Protein AF-A0A1Y1R1T6-F1 (afdb_monomer_lite)

Sequence (135 aa):
MANSVIHRHAVISRISDAKIVAEMDIDCRVVKGVGGDYVFVDVEVDHKKIHMNGETHHKQFSMRKDVYYNLPKHIHTILKEEDLDDTEYSSPMEDGGHACPMVFDMLTAIRDALGDGSTRVDLDRYLSESQFVTK

pLDDT: mean 75.74, std 14.77, range [33.38, 92.62]

Secondary structure (DSSP, 8-state):
----EEEEEEEEEBTTT--EEEEEEEEEEEEEPTTSS-EEEEEEEEEEETTTTTEEEEEEEEEETTSGGGHHHHHHHHHHHTT--STTB--SSEETTEE-HHHHHHHHHHHHHHT-TTS---HHHHHHH------

Radius of gyration: 15.62 Å; chains: 1; bounding box: 33×30×43 Å

Structure (mmCIF, N/CA/C/O backbone):
data_AF-A0A1Y1R1T6-F1
#
_entry.id   AF-A0A1Y1R1T6-F1
#
loop_
_atom_site.group_PDB
_atom_site.id
_atom_site.type_symbol
_atom_site.label_atom_id
_atom_site.label_alt_id
_atom_site.label_comp_id
_atom_site.label_asym_id
_atom_site.label_entity_id
_atom_site.label_seq_id
_atom_site.pdbx_PDB_ins_code
_atom_site.Cartn_x
_atom_site.Cartn_y
_atom_site.Cartn_z
_atom_site.occupancy
_atom_site.B_iso_or_equiv
_atom_site.auth_seq_id
_atom_site.auth_comp_id
_atom_site.auth_asym_id
_atom_site.auth_atom_id
_atom_site.pdbx_PDB_model_num
ATOM 1 N N . MET A 1 1 ? 1.714 7.709 -24.066 1.00 41.25 1 MET A N 1
ATOM 2 C CA . MET A 1 1 ? 1.720 6.464 -23.270 1.00 41.25 1 MET A CA 1
ATOM 3 C C . MET A 1 1 ? 0.826 6.732 -22.079 1.00 41.25 1 MET A C 1
ATOM 5 O O . MET A 1 1 ? 1.037 7.751 -21.438 1.00 41.25 1 MET A O 1
ATOM 9 N N . ALA A 1 2 ? -0.231 5.946 -21.874 1.00 42.03 2 ALA A N 1
ATOM 10 C CA . ALA A 1 2 ? -1.086 6.131 -20.707 1.00 42.03 2 ALA A CA 1
ATOM 11 C C . ALA A 1 2 ? -0.251 5.814 -19.462 1.00 42.03 2 ALA A C 1
ATOM 13 O O . ALA A 1 2 ? 0.325 4.730 -19.379 1.00 42.03 2 ALA A O 1
ATOM 14 N N . ASN A 1 3 ? -0.127 6.772 -18.546 1.00 54.94 3 ASN A N 1
ATOM 15 C CA . ASN A 1 3 ? 0.437 6.498 -17.233 1.00 54.94 3 ASN A CA 1
ATOM 16 C C . ASN A 1 3 ? -0.567 5.589 -16.523 1.00 54.94 3 ASN A C 1
ATOM 18 O O . ASN A 1 3 ? -1.661 6.036 -16.183 1.00 54.94 3 ASN A O 1
ATOM 22 N N . SER A 1 4 ? -0.242 4.307 -16.377 1.00 69.19 4 SER A N 1
ATOM 23 C CA . SER A 1 4 ? -1.076 3.384 -15.615 1.00 69.19 4 SER A CA 1
ATOM 24 C C . SER A 1 4 ? -1.026 3.808 -14.149 1.00 69.19 4 SER A C 1
ATOM 26 O O . SER A 1 4 ? 0.026 3.709 -13.516 1.00 69.19 4 SER A O 1
ATOM 28 N N . VAL A 1 5 ? -2.143 4.326 -13.638 1.00 84.38 5 VAL A N 1
ATOM 29 C CA . VAL A 1 5 ? -2.334 4.582 -12.208 1.00 84.38 5 VAL A CA 1
ATOM 30 C C . VAL A 1 5 ? -2.895 3.308 -11.588 1.00 84.38 5 VAL A C 1
ATOM 32 O O . VAL A 1 5 ? -3.889 2.762 -12.068 1.00 84.38 5 VAL A O 1
ATOM 35 N N . ILE A 1 6 ? -2.229 2.812 -10.554 1.00 89.44 6 ILE A N 1
ATOM 36 C CA . ILE A 1 6 ? -2.617 1.632 -9.786 1.00 89.44 6 ILE A CA 1
ATOM 37 C C . ILE A 1 6 ? -3.181 2.143 -8.468 1.00 89.44 6 ILE A C 1
ATOM 39 O O . ILE A 1 6 ? -2.418 2.549 -7.599 1.00 89.44 6 ILE A O 1
ATOM 43 N N . HIS A 1 7 ? -4.503 2.123 -8.346 1.00 90.69 7 HIS A N 1
ATOM 44 C CA . HIS A 1 7 ? -5.216 2.591 -7.161 1.00 90.69 7 HIS A CA 1
ATOM 45 C C . HIS A 1 7 ? -5.657 1.414 -6.289 1.00 90.69 7 HIS A C 1
ATOM 47 O O . HIS A 1 7 ? -6.185 0.428 -6.821 1.00 90.69 7 HIS A O 1
ATOM 53 N N . ARG A 1 8 ? -5.476 1.503 -4.971 1.00 89.38 8 ARG A N 1
ATOM 54 C CA . ARG A 1 8 ? -6.006 0.541 -3.997 1.00 89.38 8 ARG A CA 1
ATOM 55 C C . ARG A 1 8 ? -6.566 1.258 -2.776 1.00 89.38 8 ARG A C 1
ATOM 57 O O . ARG A 1 8 ? -5.935 2.168 -2.259 1.00 89.38 8 ARG A O 1
ATOM 64 N N . HIS A 1 9 ? -7.703 0.767 -2.299 1.00 89.50 9 HIS A N 1
ATOM 65 C CA . HIS A 1 9 ? -8.390 1.276 -1.119 1.00 89.50 9 HIS A CA 1
ATOM 66 C C . HIS A 1 9 ? -8.371 0.234 -0.000 1.00 89.50 9 HIS A C 1
ATOM 68 O O . HIS A 1 9 ? -8.583 -0.956 -0.257 1.00 89.50 9 HIS A O 1
ATOM 74 N N . ALA A 1 10 ? -8.162 0.683 1.232 1.00 86.56 10 ALA A N 1
ATOM 75 C CA . ALA A 1 10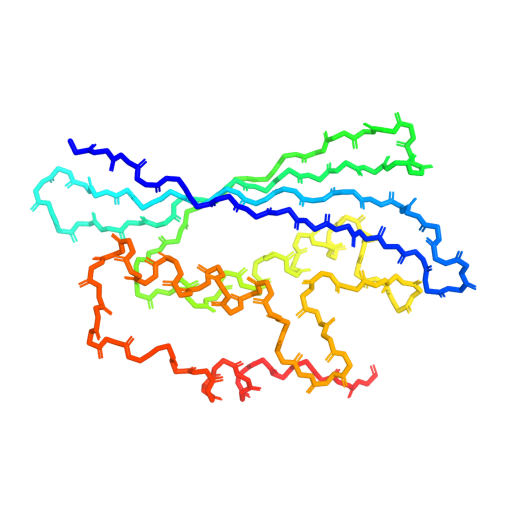 ? -8.270 -0.127 2.429 1.00 86.56 10 ALA A CA 1
ATOM 76 C C . ALA A 1 10 ? -9.018 0.595 3.545 1.00 86.56 10 ALA A C 1
ATOM 78 O O . ALA A 1 10 ? -8.967 1.815 3.689 1.00 86.56 10 ALA A O 1
ATOM 79 N N . VAL A 1 11 ? -9.667 -0.207 4.382 1.00 88.38 11 VAL A N 1
ATOM 80 C CA . VAL A 1 11 ? -10.398 0.257 5.554 1.00 88.38 11 VAL A CA 1
ATOM 81 C C . VAL A 1 11 ? -9.715 -0.286 6.797 1.00 88.38 11 VAL A C 1
ATOM 83 O O . VAL A 1 11 ? -9.438 -1.481 6.891 1.00 88.38 11 VAL A O 1
ATOM 86 N N . ILE A 1 12 ? -9.473 0.597 7.759 1.00 87.56 12 ILE A N 1
ATOM 87 C CA . ILE A 1 12 ? -8.908 0.271 9.063 1.00 87.56 12 ILE A CA 1
ATOM 88 C C . ILE A 1 12 ? -10.054 0.321 10.064 1.00 87.56 12 ILE A C 1
ATOM 90 O O . ILE A 1 12 ? -10.740 1.338 10.214 1.00 87.56 12 ILE A O 1
ATOM 94 N N . SER A 1 13 ? -10.282 -0.799 10.734 1.00 88.00 13 SER A N 1
ATOM 95 C CA . SER A 1 13 ? -11.352 -0.981 11.704 1.00 88.00 13 SER A CA 1
ATOM 96 C C . SER A 1 13 ? -10.782 -1.356 13.060 1.00 88.00 13 SER A C 1
ATOM 98 O O . SER A 1 13 ? -9.729 -1.977 13.159 1.00 88.00 13 SER A O 1
ATOM 100 N N . ARG A 1 14 ? -11.480 -0.989 14.128 1.00 88.75 14 ARG A N 1
ATOM 101 C CA . ARG A 1 14 ? -11.158 -1.477 15.463 1.00 88.75 14 ARG A CA 1
ATOM 102 C C . ARG A 1 14 ? -11.592 -2.930 15.593 1.00 88.75 14 ARG A C 1
ATOM 104 O O . ARG A 1 14 ? -12.750 -3.254 15.340 1.00 88.75 14 ARG A O 1
ATOM 111 N N . ILE A 1 15 ? -10.685 -3.795 16.033 1.00 86.69 15 ILE A N 1
ATOM 112 C CA . ILE A 1 15 ? -10.911 -5.245 16.098 1.00 86.69 15 ILE A CA 1
ATOM 113 C C . ILE A 1 15 ? -12.033 -5.592 17.085 1.00 86.69 15 ILE A C 1
ATOM 115 O O . ILE A 1 15 ? -12.819 -6.502 16.834 1.00 86.69 15 ILE A O 1
ATOM 119 N N . SER A 1 16 ? -12.143 -4.855 18.193 1.00 88.50 16 SER A N 1
ATOM 120 C CA . SER A 1 16 ? -13.087 -5.176 19.271 1.00 88.50 16 SER A CA 1
ATOM 121 C C . SER A 1 16 ? -14.563 -5.017 18.899 1.00 88.50 16 SER A C 1
ATOM 123 O O . SER A 1 16 ? -15.402 -5.720 19.460 1.00 88.50 16 SER A O 1
ATOM 125 N N . ASP A 1 17 ? -14.900 -4.115 17.975 1.00 88.19 17 ASP A N 1
ATOM 126 C CA . ASP A 1 17 ? -16.291 -3.817 17.609 1.00 88.19 17 ASP A CA 1
ATOM 127 C C . ASP A 1 17 ? -16.526 -3.595 16.108 1.00 88.19 17 ASP A C 1
ATOM 129 O O . ASP A 1 17 ? -17.615 -3.176 15.713 1.00 88.19 17 ASP A O 1
ATOM 133 N N . ALA A 1 18 ? -15.520 -3.872 15.275 1.00 86.31 18 ALA A N 1
ATOM 134 C CA . ALA A 1 18 ? -15.531 -3.692 13.824 1.00 86.31 18 ALA A CA 1
ATOM 135 C C . ALA A 1 18 ? -15.868 -2.262 13.359 1.00 86.31 18 ALA A C 1
ATOM 137 O O . ALA A 1 18 ? -16.217 -2.044 12.194 1.00 86.31 18 ALA A O 1
ATOM 138 N N . LYS A 1 19 ? -15.768 -1.258 14.241 1.00 88.94 19 LYS A N 1
ATOM 139 C CA . LYS A 1 19 ? -16.021 0.132 13.864 1.00 88.94 19 LYS A CA 1
ATOM 140 C C . LYS A 1 19 ? -14.900 0.626 12.960 1.00 88.94 19 LYS A C 1
ATOM 142 O O . LYS A 1 19 ? -13.731 0.541 13.323 1.00 88.94 19 LYS A O 1
ATOM 147 N N . ILE A 1 20 ? -15.259 1.201 11.816 1.00 88.62 20 ILE A N 1
ATOM 148 C CA . ILE A 1 20 ? -14.298 1.844 10.919 1.00 88.62 20 ILE A CA 1
ATOM 149 C C . ILE A 1 20 ? -13.715 3.081 11.609 1.00 88.62 20 ILE A C 1
ATOM 151 O O . ILE A 1 20 ? -14.453 3.960 12.067 1.00 88.62 20 ILE A O 1
ATOM 155 N N . VAL A 1 21 ? -12.388 3.135 11.680 1.00 89.06 21 VAL A N 1
ATOM 156 C CA . VAL A 1 21 ? -11.637 4.226 12.304 1.00 89.06 21 VAL A CA 1
ATOM 157 C C . VAL A 1 21 ? -10.896 5.057 11.260 1.00 89.06 21 VAL A C 1
ATOM 159 O O . VAL A 1 21 ? -10.851 6.280 11.395 1.00 89.06 21 VAL A O 1
ATOM 162 N N . ALA A 1 22 ? -10.415 4.447 10.178 1.00 89.12 22 ALA A N 1
ATOM 163 C CA . ALA A 1 22 ? -9.779 5.172 9.089 1.00 89.12 22 ALA A CA 1
ATOM 164 C C . ALA A 1 22 ? -10.007 4.510 7.725 1.00 89.12 22 ALA A C 1
ATOM 166 O O . ALA A 1 22 ? -10.273 3.313 7.625 1.00 89.12 22 ALA A O 1
ATOM 167 N N . GLU A 1 23 ? -9.886 5.319 6.683 1.00 90.75 23 GLU A N 1
ATOM 168 C CA . GLU A 1 23 ? -9.811 4.905 5.281 1.00 90.75 23 GLU A CA 1
ATOM 169 C C . GLU A 1 23 ? -8.416 5.251 4.757 1.00 90.75 23 GLU A C 1
ATOM 171 O O . GLU A 1 23 ? -7.846 6.268 5.158 1.00 90.75 23 GLU A O 1
ATOM 176 N N . MET A 1 24 ? -7.864 4.411 3.887 1.00 89.31 24 MET A N 1
ATOM 177 C CA . MET A 1 24 ? -6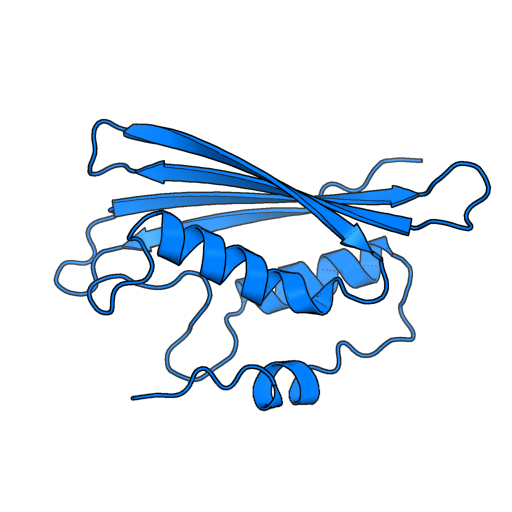.570 4.628 3.250 1.00 89.31 24 MET A CA 1
ATOM 178 C C . MET A 1 24 ? -6.674 4.343 1.755 1.00 89.31 24 MET A C 1
ATOM 180 O O . MET A 1 24 ? -7.051 3.243 1.353 1.00 89.31 24 MET A O 1
ATOM 184 N N . ASP A 1 25 ? -6.280 5.314 0.947 1.00 90.88 25 ASP A N 1
ATOM 185 C CA . ASP A 1 25 ? -6.154 5.214 -0.498 1.00 90.88 25 ASP A CA 1
ATOM 186 C C . ASP A 1 25 ? -4.674 5.258 -0.874 1.00 90.88 25 ASP A C 1
ATOM 188 O O . ASP A 1 25 ? -3.912 6.088 -0.379 1.00 90.88 25 ASP A O 1
ATOM 192 N N . ILE A 1 26 ? -4.248 4.341 -1.739 1.00 90.06 26 ILE A N 1
ATOM 193 C CA . ILE A 1 26 ? -2.875 4.276 -2.232 1.00 90.06 26 ILE A CA 1
ATOM 194 C C . ILE A 1 26 ? -2.894 4.298 -3.754 1.00 90.06 26 ILE A C 1
ATOM 196 O O . ILE A 1 26 ? -3.391 3.372 -4.399 1.00 90.06 26 ILE A O 1
ATOM 200 N N . ASP A 1 27 ? -2.259 5.317 -4.316 1.00 91.38 27 ASP A N 1
ATOM 201 C CA . ASP A 1 27 ? -2.061 5.491 -5.745 1.00 91.38 27 ASP A CA 1
ATOM 202 C C . ASP A 1 27 ? -0.592 5.297 -6.105 1.00 91.38 27 ASP A C 1
ATOM 204 O O . ASP A 1 27 ? 0.288 6.027 -5.661 1.00 91.38 27 ASP A O 1
ATOM 208 N N . CYS A 1 28 ? -0.315 4.320 -6.962 1.00 89.88 28 CYS A N 1
ATOM 209 C CA . CYS A 1 28 ? 1.006 4.088 -7.536 1.00 89.88 28 CYS A CA 1
ATOM 210 C C . CYS A 1 28 ? 1.030 4.465 -9.016 1.00 89.88 28 CYS A C 1
ATOM 212 O O . CYS A 1 28 ? 0.178 4.040 -9.799 1.00 89.88 28 CYS A O 1
ATOM 214 N N . ARG A 1 29 ? 2.050 5.213 -9.435 1.00 89.44 29 ARG A N 1
ATOM 215 C CA . ARG A 1 29 ? 2.281 5.605 -10.828 1.00 89.44 29 ARG A CA 1
ATOM 216 C C . ARG A 1 29 ? 3.677 5.181 -11.255 1.00 89.44 29 ARG A C 1
ATOM 218 O O . ARG A 1 29 ? 4.672 5.596 -10.672 1.00 89.44 29 ARG A O 1
ATOM 225 N N . VAL A 1 30 ? 3.763 4.377 -12.312 1.00 86.00 30 VAL A N 1
ATOM 226 C CA . VAL A 1 30 ? 5.057 4.044 -12.921 1.00 86.00 30 VAL A CA 1
ATOM 227 C C . VAL A 1 30 ? 5.488 5.193 -13.828 1.00 86.00 30 VAL A C 1
ATOM 229 O O . VAL A 1 30 ? 4.893 5.430 -14.880 1.00 86.00 30 VAL A O 1
ATOM 232 N N . VAL A 1 31 ? 6.547 5.892 -13.433 1.00 84.25 31 VAL A N 1
ATOM 233 C CA . VAL A 1 31 ? 7.103 7.038 -14.150 1.00 84.25 31 VAL A CA 1
ATOM 234 C C . VAL A 1 31 ? 8.341 6.592 -14.920 1.00 84.25 31 VAL A C 1
ATOM 236 O O . VAL A 1 31 ? 9.331 6.153 -14.335 1.00 84.25 31 VAL A O 1
ATOM 239 N N . LYS A 1 32 ? 8.291 6.706 -16.252 1.00 78.88 32 LYS A N 1
ATOM 240 C CA . LYS A 1 32 ? 9.425 6.429 -17.146 1.00 78.88 32 LYS A CA 1
ATOM 241 C C . LYS A 1 32 ? 10.093 7.749 -17.524 1.00 78.88 32 LYS A C 1
ATOM 243 O O . LYS A 1 32 ? 9.468 8.598 -18.157 1.00 78.88 32 LYS A O 1
ATOM 248 N N . GLY A 1 33 ? 11.348 7.923 -17.122 1.00 67.25 33 GLY A N 1
ATOM 249 C CA . GLY A 1 33 ? 12.156 9.094 -17.440 1.00 67.25 33 GLY A CA 1
ATOM 250 C C . GLY A 1 33 ? 12.404 9.241 -18.942 1.00 67.25 33 GLY A C 1
ATOM 251 O O . GLY A 1 33 ? 12.351 8.272 -19.707 1.00 67.25 33 GLY A O 1
ATOM 252 N N . VAL A 1 34 ? 12.694 10.470 -19.371 1.00 60.53 34 VAL A N 1
ATOM 253 C CA . VAL A 1 34 ? 13.050 10.769 -20.763 1.00 60.53 34 VAL A CA 1
ATOM 254 C C . VAL A 1 34 ? 14.339 10.016 -21.108 1.00 60.53 34 VAL A C 1
ATOM 256 O O . VAL A 1 34 ? 15.364 10.230 -20.472 1.00 60.53 34 VAL A O 1
ATOM 259 N N . GLY A 1 35 ? 14.267 9.107 -22.084 1.00 64.19 35 GLY A N 1
ATOM 260 C CA . GLY A 1 35 ? 15.373 8.215 -22.460 1.00 64.19 35 GLY A CA 1
ATOM 261 C C . GLY A 1 35 ? 15.253 6.775 -21.942 1.00 64.19 35 GLY A C 1
ATOM 262 O O . GLY A 1 35 ? 16.007 5.923 -22.387 1.00 64.19 35 GLY A O 1
ATOM 263 N N . GLY A 1 36 ? 14.286 6.464 -21.068 1.00 60.59 36 GLY A N 1
ATOM 264 C CA . GLY A 1 36 ? 14.004 5.091 -20.615 1.00 60.59 36 GLY A CA 1
ATOM 265 C C . GLY A 1 36 ? 14.957 4.527 -19.551 1.00 60.59 36 GLY A C 1
ATOM 266 O O . GLY A 1 36 ? 14.664 3.475 -18.985 1.00 60.59 36 GLY A O 1
ATOM 267 N N . ASP A 1 37 ? 16.041 5.238 -19.234 1.00 61.88 37 ASP A N 1
ATOM 268 C CA . ASP A 1 37 ? 17.077 4.775 -18.300 1.00 61.88 37 ASP A CA 1
ATOM 269 C C . ASP A 1 37 ? 16.635 4.795 -16.830 1.00 61.88 37 ASP A C 1
ATOM 271 O O . ASP A 1 37 ? 17.086 3.977 -16.026 1.00 61.88 37 ASP A O 1
ATOM 275 N N . TYR A 1 38 ? 15.710 5.690 -16.474 1.00 60.41 38 TYR A N 1
ATOM 276 C CA . TYR A 1 38 ? 15.197 5.816 -15.113 1.00 60.41 38 TYR A CA 1
ATOM 277 C C . TYR A 1 38 ? 13.720 5.458 -15.064 1.00 60.41 38 TYR A C 1
ATOM 279 O O . TYR A 1 38 ? 12.899 6.076 -15.741 1.00 60.41 38 TYR A O 1
ATOM 287 N N . VAL A 1 39 ? 13.376 4.467 -14.245 1.00 77.44 39 VAL A N 1
ATOM 288 C CA . VAL A 1 39 ? 11.985 4.114 -13.965 1.00 77.44 39 VAL A CA 1
ATOM 289 C C . VAL A 1 39 ? 11.778 4.159 -12.461 1.00 77.44 39 VAL A C 1
ATOM 291 O O . VAL A 1 39 ? 12.497 3.494 -11.707 1.00 77.44 39 VAL A O 1
ATOM 294 N N . PHE A 1 40 ? 10.800 4.954 -12.046 1.00 82.75 40 PHE A N 1
ATOM 295 C CA . PHE A 1 40 ? 10.389 5.104 -10.659 1.00 82.75 40 PHE A CA 1
ATOM 296 C C . PHE A 1 40 ? 8.925 4.703 -10.500 1.00 82.75 40 PHE A C 1
ATOM 298 O O . PHE A 1 40 ? 8.157 4.690 -11.463 1.00 82.75 40 PHE A O 1
ATOM 305 N N . VAL A 1 41 ? 8.556 4.369 -9.273 1.00 83.69 41 VAL A N 1
ATOM 306 C CA . VAL A 1 41 ? 7.177 4.217 -8.831 1.00 83.69 41 VAL A CA 1
ATOM 307 C C . VAL A 1 41 ? 6.911 5.389 -7.896 1.00 83.69 41 VAL A C 1
ATOM 309 O O . VAL A 1 41 ? 7.453 5.418 -6.792 1.00 83.69 41 VAL A O 1
ATOM 312 N N . ASP A 1 42 ? 6.146 6.368 -8.368 1.00 88.44 42 ASP A N 1
ATOM 313 C CA . ASP A 1 42 ? 5.603 7.427 -7.518 1.00 88.44 42 ASP A CA 1
ATOM 314 C C . ASP A 1 42 ? 4.413 6.871 -6.755 1.00 88.44 42 ASP A C 1
ATOM 316 O O . ASP A 1 42 ? 3.562 6.197 -7.337 1.00 88.44 42 ASP A O 1
ATOM 320 N N . VAL A 1 43 ? 4.373 7.143 -5.459 1.00 88.19 43 VAL A N 1
ATOM 321 C CA . VAL A 1 43 ? 3.356 6.642 -4.545 1.00 88.19 43 VAL A CA 1
ATOM 322 C C . VAL A 1 43 ? 2.756 7.817 -3.801 1.00 88.19 43 VAL A C 1
ATOM 324 O O . VAL A 1 43 ? 3.473 8.596 -3.174 1.00 88.19 43 VAL A O 1
ATOM 327 N N . GLU A 1 44 ? 1.440 7.924 -3.873 1.00 91.69 44 GLU A N 1
ATOM 328 C CA . GLU A 1 44 ? 0.615 8.833 -3.090 1.00 91.69 44 GLU A CA 1
ATOM 329 C C . GLU A 1 44 ? -0.212 7.967 -2.131 1.00 91.69 44 GLU A C 1
ATOM 331 O O . GLU A 1 44 ? -0.817 6.977 -2.544 1.00 91.69 44 GLU A O 1
ATOM 336 N N . VAL A 1 45 ? -0.167 8.289 -0.841 1.00 87.44 45 VAL A N 1
ATOM 337 C CA . VAL A 1 45 ? -0.947 7.641 0.214 1.00 87.44 45 VAL A CA 1
ATOM 338 C C . VAL A 1 45 ? -1.787 8.720 0.873 1.00 87.44 45 VAL A C 1
ATOM 340 O O . VAL A 1 45 ? -1.242 9.642 1.484 1.00 87.44 45 VAL A O 1
ATOM 343 N N . ASP A 1 46 ? -3.098 8.587 0.751 1.00 89.06 46 ASP A N 1
ATOM 344 C CA . ASP A 1 46 ? -4.068 9.413 1.451 1.00 89.06 46 ASP A CA 1
ATOM 345 C C . ASP A 1 46 ? -4.697 8.587 2.562 1.00 89.06 46 ASP A C 1
ATOM 347 O O . ASP A 1 46 ? -5.161 7.470 2.338 1.00 89.06 46 ASP A O 1
ATOM 351 N N . HIS A 1 47 ? -4.737 9.130 3.773 1.00 85.38 47 HIS A N 1
ATOM 352 C CA . HIS A 1 47 ? -5.440 8.501 4.882 1.00 85.38 47 HIS A CA 1
ATOM 353 C C . HIS A 1 47 ? -6.401 9.478 5.527 1.00 85.38 47 HIS A C 1
ATOM 355 O O . HIS A 1 47 ? -6.086 10.645 5.754 1.00 85.38 47 HIS A O 1
ATOM 361 N N . LYS A 1 48 ? -7.585 8.982 5.861 1.00 86.06 48 LYS A N 1
ATOM 362 C CA . LYS A 1 48 ? -8.662 9.764 6.450 1.00 86.06 48 LYS A CA 1
ATOM 363 C C . LYS A 1 48 ? -9.068 9.157 7.779 1.00 86.06 48 LYS A C 1
ATOM 365 O O . LYS A 1 48 ? -9.656 8.077 7.820 1.00 86.06 48 LYS A O 1
ATOM 370 N N . LYS A 1 49 ? -8.800 9.869 8.873 1.00 82.50 49 LYS A N 1
ATOM 371 C CA . LYS A 1 49 ? -9.162 9.435 10.230 1.00 82.50 49 LYS A CA 1
ATOM 372 C C . LYS A 1 49 ? -10.621 9.779 10.510 1.00 82.50 49 LYS A C 1
ATOM 374 O O . LYS A 1 49 ? -10.966 10.891 10.905 1.00 82.50 49 LYS A O 1
ATOM 379 N N . ILE A 1 50 ? -11.504 8.804 10.329 1.00 81.06 50 ILE A N 1
ATOM 380 C CA . ILE A 1 50 ? -12.953 8.960 10.520 1.00 81.06 50 ILE A CA 1
ATOM 381 C C . ILE A 1 50 ? -13.293 9.228 11.993 1.00 81.06 50 ILE A C 1
ATOM 383 O O . ILE A 1 50 ? -14.223 9.980 12.284 1.00 81.06 50 ILE A O 1
ATOM 387 N N . HIS A 1 51 ? -12.529 8.667 12.934 1.00 71.25 51 HIS A N 1
ATOM 388 C CA . HIS A 1 51 ? -12.766 8.871 14.368 1.00 71.25 51 HIS A CA 1
ATOM 389 C C . HIS A 1 51 ? -12.187 10.186 14.934 1.00 71.25 51 HIS A C 1
ATOM 391 O O . HIS A 1 51 ? -12.528 10.550 16.059 1.00 71.25 51 HIS A O 1
ATOM 397 N N . MET A 1 52 ? -11.350 10.904 14.173 1.00 63.41 52 MET A N 1
ATOM 398 C CA . MET A 1 52 ? -10.723 12.183 14.544 1.00 63.41 52 MET A CA 1
ATOM 399 C C . MET A 1 52 ? -11.127 13.281 13.556 1.00 63.41 52 MET A C 1
ATOM 401 O O . MET A 1 52 ? -10.335 13.740 12.741 1.00 63.41 52 MET A O 1
ATOM 405 N N . ASN A 1 53 ? -12.394 13.696 13.609 1.00 71.12 53 ASN A N 1
ATOM 406 C CA . ASN A 1 53 ? -12.939 14.822 12.836 1.00 71.12 53 ASN A CA 1
ATOM 407 C C . ASN A 1 53 ? -12.851 14.706 11.297 1.00 71.12 53 ASN A C 1
ATOM 409 O O . ASN A 1 53 ? -13.207 15.659 10.605 1.00 71.12 53 ASN A O 1
ATOM 413 N N . GLY A 1 54 ? -12.446 13.555 10.747 1.00 75.94 54 GLY A N 1
ATOM 414 C CA . GLY A 1 54 ? -12.327 13.348 9.304 1.00 75.94 54 GLY A CA 1
ATOM 415 C C . GLY A 1 54 ? -11.094 14.004 8.680 1.00 75.94 54 GLY A C 1
ATOM 416 O O . GLY A 1 54 ? -11.097 14.226 7.468 1.00 75.94 54 GLY A O 1
ATOM 417 N N . GLU A 1 55 ? -10.066 14.324 9.474 1.00 81.69 55 GLU A N 1
ATOM 418 C CA . GLU A 1 55 ? -8.809 14.861 8.949 1.00 81.69 55 GLU A CA 1
ATOM 419 C C . GLU A 1 55 ? -8.198 13.883 7.940 1.00 81.69 55 GLU A C 1
ATOM 421 O O . GLU A 1 55 ? -8.121 12.673 8.176 1.00 81.69 55 GLU A O 1
ATOM 426 N N . THR A 1 56 ? -7.827 14.423 6.779 1.00 84.12 56 THR A N 1
ATOM 427 C CA . THR A 1 56 ? -7.145 13.687 5.715 1.00 84.12 56 THR A CA 1
ATOM 428 C C . THR A 1 56 ? -5.694 14.121 5.719 1.00 84.12 56 THR A C 1
ATOM 430 O O . THR A 1 56 ? -5.438 15.324 5.621 1.00 84.12 56 THR A O 1
ATOM 433 N N . HIS A 1 57 ? -4.752 13.189 5.853 1.00 87.75 57 HIS A N 1
ATOM 434 C CA . HIS A 1 57 ? -3.352 13.509 5.602 1.00 87.75 57 HIS A CA 1
ATOM 435 C C . HIS A 1 57 ? -2.854 12.781 4.365 1.00 87.75 57 HIS A C 1
ATOM 437 O O . HIS A 1 57 ? -3.338 11.717 3.990 1.00 87.75 57 HIS A O 1
ATOM 443 N N . HIS A 1 58 ? -1.878 13.426 3.743 1.00 91.44 58 HIS A N 1
ATOM 444 C CA . HIS A 1 58 ? -1.320 13.048 2.465 1.00 91.44 58 HIS A CA 1
ATOM 445 C C . HIS A 1 58 ? 0.176 12.800 2.632 1.00 91.44 58 HIS A C 1
ATOM 447 O O . HIS A 1 58 ? 0.897 13.631 3.200 1.00 91.44 58 HIS A O 1
ATOM 453 N N . LYS A 1 59 ? 0.654 11.670 2.119 1.00 91.62 59 LYS A N 1
ATOM 454 C CA . LYS A 1 59 ? 2.072 11.314 2.053 1.00 91.62 59 LYS A CA 1
ATOM 455 C C . LYS A 1 59 ? 2.416 10.962 0.613 1.00 91.62 59 LYS A C 1
ATOM 457 O O . LYS A 1 59 ? 1.729 10.171 -0.020 1.00 91.62 59 LYS A O 1
ATOM 462 N N . GLN A 1 60 ? 3.521 11.507 0.119 1.00 92.62 60 GLN A N 1
ATOM 463 C CA . GLN A 1 60 ? 4.018 11.213 -1.220 1.00 92.62 60 GLN A CA 1
ATOM 464 C C . GLN A 1 60 ? 5.491 10.827 -1.162 1.00 92.62 60 GLN A C 1
ATOM 466 O O . GLN A 1 60 ? 6.287 11.473 -0.476 1.00 92.62 60 GLN A O 1
ATOM 471 N N . PHE A 1 61 ? 5.862 9.777 -1.888 1.00 90.50 61 PHE A N 1
ATOM 472 C CA . PHE A 1 61 ? 7.248 9.346 -2.024 1.00 90.50 61 PHE A CA 1
ATOM 473 C C . PHE A 1 61 ? 7.482 8.622 -3.351 1.00 90.50 61 PHE A C 1
ATOM 475 O O . PHE A 1 61 ? 6.559 8.097 -3.967 1.00 90.50 61 PHE A O 1
ATOM 482 N N . SER A 1 62 ? 8.743 8.563 -3.774 1.00 89.69 62 SER A N 1
ATOM 483 C CA . SER A 1 62 ? 9.155 7.876 -4.999 1.00 89.69 62 SER A CA 1
ATOM 484 C C . SER A 1 62 ? 10.104 6.733 -4.666 1.00 89.69 62 SER A C 1
ATOM 486 O O . SER A 1 62 ? 11.042 6.890 -3.881 1.00 89.69 62 SER A O 1
ATOM 488 N N . MET A 1 63 ? 9.909 5.585 -5.305 1.00 87.12 63 MET A N 1
ATOM 489 C CA . MET A 1 63 ? 10.811 4.437 -5.213 1.00 87.12 63 MET A CA 1
ATOM 490 C C . MET A 1 63 ? 11.425 4.138 -6.571 1.00 87.12 63 MET A C 1
ATOM 492 O O . MET A 1 63 ? 10.791 4.304 -7.610 1.00 87.12 63 MET A O 1
ATOM 496 N N . ARG A 1 64 ? 12.659 3.640 -6.589 1.00 83.81 64 ARG A N 1
ATOM 497 C CA . ARG A 1 64 ? 13.240 3.114 -7.827 1.00 83.81 64 ARG A CA 1
ATOM 498 C C . ARG A 1 64 ? 12.604 1.770 -8.198 1.00 83.81 64 ARG A C 1
ATOM 500 O O . ARG A 1 64 ? 12.219 0.997 -7.319 1.00 83.81 64 ARG A O 1
ATOM 507 N N . LYS A 1 65 ? 12.571 1.450 -9.498 1.00 80.56 65 LYS A N 1
ATOM 508 C CA . LYS A 1 65 ? 12.031 0.175 -10.012 1.00 80.56 65 LYS A CA 1
ATOM 509 C C . LYS A 1 65 ? 12.662 -1.085 -9.415 1.00 80.56 65 LYS A C 1
ATOM 511 O O . LYS A 1 65 ? 12.069 -2.143 -9.502 1.00 80.56 65 LYS A O 1
ATOM 516 N N . ASP A 1 66 ? 13.874 -1.006 -8.878 1.00 78.69 66 ASP A N 1
ATOM 517 C CA . ASP A 1 66 ? 14.607 -2.143 -8.319 1.00 78.69 66 ASP A CA 1
ATOM 518 C C . ASP A 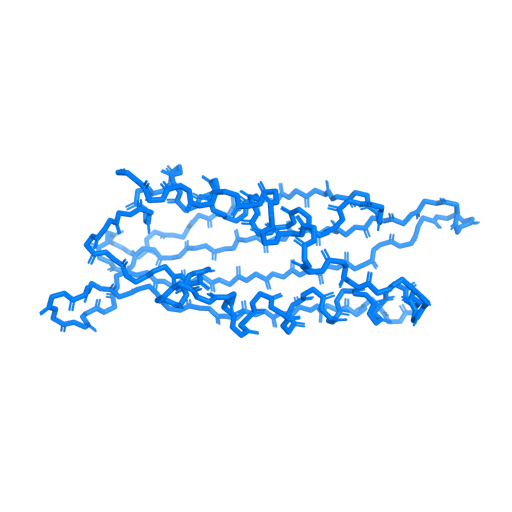1 66 ? 14.309 -2.377 -6.836 1.00 78.69 66 ASP A C 1
ATOM 520 O O . ASP A 1 66 ? 14.790 -3.354 -6.279 1.00 78.69 66 ASP A O 1
ATOM 524 N N . VAL A 1 67 ? 13.510 -1.513 -6.200 1.00 81.00 67 VAL A N 1
ATOM 525 C CA . VAL A 1 67 ? 13.171 -1.605 -4.770 1.00 81.00 67 VAL A CA 1
ATOM 526 C C . VAL A 1 67 ? 11.673 -1.454 -4.487 1.00 81.00 67 VAL A C 1
ATOM 528 O O . VAL A 1 67 ? 11.287 -1.327 -3.328 1.00 81.00 67 VAL A O 1
ATOM 531 N N . TYR A 1 68 ? 10.807 -1.490 -5.509 1.00 81.44 68 TYR A N 1
ATOM 532 C CA . TYR A 1 68 ? 9.350 -1.318 -5.344 1.00 81.44 68 TYR A CA 1
ATOM 533 C C . TYR A 1 68 ? 8.705 -2.359 -4.413 1.00 81.44 68 TYR A C 1
ATOM 535 O O . TYR A 1 68 ? 7.683 -2.080 -3.795 1.00 81.44 68 TYR A O 1
ATOM 543 N N . TYR A 1 69 ? 9.318 -3.537 -4.265 1.00 78.94 69 TYR A N 1
ATOM 544 C CA . TYR A 1 69 ? 8.884 -4.576 -3.326 1.00 78.94 69 TYR A CA 1
ATOM 545 C C . TYR A 1 69 ? 8.986 -4.147 -1.849 1.00 78.94 69 TYR A C 1
ATOM 547 O O . TYR A 1 69 ? 8.442 -4.823 -0.981 1.00 78.94 69 TYR A O 1
ATOM 555 N N . ASN A 1 70 ? 9.648 -3.021 -1.547 1.00 80.56 70 ASN A N 1
ATOM 556 C CA . ASN A 1 70 ? 9.667 -2.410 -0.216 1.00 80.56 70 ASN A CA 1
ATOM 557 C C . ASN A 1 70 ? 8.460 -1.498 0.061 1.00 80.56 70 ASN A C 1
ATOM 559 O O . ASN A 1 70 ? 8.325 -1.043 1.197 1.00 80.56 70 ASN A O 1
ATOM 563 N N . LEU A 1 71 ? 7.575 -1.248 -0.917 1.00 84.12 71 LEU A N 1
ATOM 564 C CA . LEU A 1 71 ? 6.350 -0.453 -0.739 1.00 84.12 71 LEU A CA 1
ATOM 565 C C . LEU A 1 71 ? 5.591 -0.799 0.558 1.00 84.12 71 LEU A C 1
ATOM 567 O O . LEU A 1 71 ? 5.245 0.124 1.296 1.00 84.12 71 LEU A O 1
ATOM 571 N N . PRO A 1 72 ? 5.404 -2.083 0.923 1.00 81.31 72 PRO A N 1
ATOM 572 C CA . PRO A 1 72 ? 4.685 -2.417 2.145 1.00 81.31 72 PRO A CA 1
ATOM 573 C C . PRO A 1 72 ? 5.341 -1.892 3.425 1.00 81.31 72 PRO A C 1
ATOM 575 O O . PRO A 1 72 ? 4.644 -1.458 4.336 1.00 81.31 72 PRO A O 1
ATOM 578 N N . LYS A 1 73 ? 6.680 -1.877 3.488 1.00 79.56 73 LYS A N 1
ATOM 579 C CA . LYS A 1 73 ? 7.428 -1.347 4.641 1.00 79.56 73 LYS A CA 1
ATOM 580 C C . LYS A 1 73 ? 7.227 0.164 4.782 1.00 79.56 73 LYS A C 1
ATOM 582 O O . LYS A 1 73 ? 7.112 0.668 5.897 1.00 79.56 73 LYS A O 1
ATOM 587 N N . HIS A 1 74 ? 7.152 0.880 3.659 1.00 84.38 74 HIS A N 1
ATOM 588 C CA . HIS A 1 74 ? 6.848 2.311 3.655 1.00 84.38 74 HIS A CA 1
ATOM 589 C C . HIS A 1 74 ? 5.418 2.585 4.130 1.00 84.38 74 HIS A C 1
ATOM 591 O O . HIS A 1 74 ? 5.234 3.430 5.000 1.00 84.38 74 HIS A O 1
ATOM 597 N N . ILE A 1 75 ? 4.429 1.830 3.637 1.00 84.44 75 ILE A N 1
ATOM 598 C CA . ILE A 1 75 ? 3.032 1.960 4.083 1.00 84.44 75 ILE A CA 1
ATOM 599 C C . ILE A 1 75 ? 2.918 1.683 5.586 1.00 84.44 75 ILE A C 1
ATOM 601 O O . ILE A 1 75 ? 2.324 2.472 6.309 1.00 84.44 75 ILE A O 1
ATOM 605 N N . HIS A 1 76 ? 3.549 0.621 6.087 1.00 82.31 76 HIS A N 1
ATOM 606 C CA . HIS A 1 76 ? 3.536 0.304 7.516 1.00 82.31 76 HIS A CA 1
ATOM 607 C C . HIS A 1 76 ? 4.175 1.402 8.376 1.00 82.31 76 HIS A C 1
ATOM 609 O O . HIS A 1 76 ? 3.705 1.705 9.468 1.00 82.31 76 HIS A O 1
ATOM 615 N N . THR A 1 77 ? 5.241 2.031 7.873 1.00 84.50 77 THR A N 1
ATOM 616 C CA . THR A 1 77 ? 5.861 3.176 8.549 1.00 84.50 77 THR A CA 1
ATOM 617 C C . THR A 1 77 ? 4.892 4.357 8.622 1.00 84.50 77 THR A C 1
ATOM 619 O O . THR A 1 77 ? 4.778 4.971 9.676 1.00 84.50 77 THR A O 1
ATOM 622 N N . ILE A 1 78 ? 4.148 4.634 7.545 1.00 86.62 78 ILE A N 1
ATOM 623 C CA . ILE A 1 78 ? 3.118 5.684 7.520 1.00 86.62 78 ILE A CA 1
ATOM 624 C C . ILE A 1 78 ? 2.006 5.376 8.529 1.00 86.62 78 ILE A C 1
ATOM 626 O O . ILE A 1 78 ? 1.655 6.244 9.319 1.00 86.62 78 ILE A O 1
ATOM 630 N N . LEU A 1 79 ? 1.498 4.140 8.561 1.00 83.50 79 LEU A N 1
ATOM 631 C CA . LEU A 1 79 ? 0.474 3.732 9.531 1.00 83.50 79 LEU A CA 1
ATOM 632 C C . LEU A 1 79 ? 0.947 3.926 10.975 1.00 83.50 79 LEU A C 1
ATOM 634 O O . LEU A 1 79 ? 0.185 4.402 11.813 1.00 83.50 79 LEU A O 1
ATOM 638 N N . LYS A 1 80 ? 2.220 3.630 11.250 1.00 85.31 80 LYS A N 1
ATOM 639 C CA . LYS A 1 80 ? 2.833 3.839 12.563 1.00 85.31 80 LYS A CA 1
ATOM 640 C C . LYS A 1 80 ? 2.993 5.309 12.930 1.00 85.31 80 LYS A C 1
ATOM 642 O O . LYS A 1 80 ? 2.730 5.673 14.068 1.00 85.31 80 LYS A O 1
ATOM 647 N N . GLU A 1 81 ? 3.415 6.153 11.989 1.00 86.25 81 GLU A N 1
ATOM 648 C CA . GLU A 1 81 ? 3.479 7.611 12.190 1.00 86.25 81 GLU A CA 1
ATOM 649 C C . GLU A 1 81 ? 2.101 8.225 12.469 1.00 86.25 81 GLU A C 1
ATOM 651 O O . GLU A 1 81 ? 2.010 9.292 13.070 1.00 86.25 81 GLU A O 1
ATOM 656 N N . GLU A 1 82 ? 1.039 7.556 12.026 1.00 82.88 82 GLU A N 1
ATOM 657 C CA . GLU A 1 82 ? -0.340 8.014 12.138 1.00 82.88 82 GLU A CA 1
ATOM 658 C C . GLU A 1 82 ? -1.116 7.352 13.284 1.00 82.88 82 GLU A C 1
ATOM 660 O O . GLU A 1 82 ? -2.322 7.579 13.391 1.00 82.88 82 GLU A O 1
ATOM 665 N N . ASP A 1 83 ? -0.454 6.577 14.148 1.00 83.88 83 ASP A N 1
ATOM 666 C CA . ASP A 1 83 ? -1.070 5.829 15.256 1.00 83.88 83 ASP A CA 1
ATOM 667 C C . ASP A 1 83 ? -2.189 4.862 14.800 1.00 83.88 83 ASP A C 1
ATOM 669 O O . ASP A 1 83 ? -3.159 4.609 15.515 1.00 83.88 83 ASP A O 1
ATOM 673 N N . LEU A 1 84 ? -2.070 4.325 13.579 1.00 81.56 84 LEU A N 1
ATOM 674 C CA . LEU A 1 84 ? -2.989 3.347 12.974 1.00 81.56 84 LEU A CA 1
ATOM 675 C C . LEU A 1 84 ? -2.393 1.928 12.911 1.00 81.56 84 LEU A C 1
ATOM 677 O O . LEU A 1 84 ? -3.030 1.012 12.397 1.00 81.56 84 LEU A O 1
ATOM 681 N N . ASP A 1 85 ? -1.184 1.760 13.444 1.00 78.06 85 ASP A N 1
ATOM 682 C CA . ASP A 1 85 ? -0.425 0.509 13.559 1.00 78.06 85 ASP A CA 1
ATOM 683 C C . ASP A 1 85 ? -0.455 -0.017 15.008 1.00 78.06 85 ASP A C 1
ATOM 685 O O . ASP A 1 85 ? 0.573 -0.293 15.625 1.00 78.06 85 ASP A O 1
ATOM 689 N N . ASP A 1 86 ? -1.652 -0.048 15.597 1.00 80.69 86 ASP A N 1
ATOM 690 C CA . ASP A 1 86 ? -1.884 -0.595 16.936 1.00 80.69 86 ASP A CA 1
ATOM 691 C C . ASP A 1 86 ? -2.539 -1.976 16.825 1.00 80.69 86 ASP A C 1
ATOM 693 O O . ASP A 1 86 ? -3.382 -2.215 15.962 1.00 80.69 86 ASP A O 1
ATOM 697 N N . THR A 1 87 ? -2.205 -2.865 17.758 1.00 81.25 87 THR A N 1
ATOM 698 C CA . THR A 1 87 ? -2.856 -4.163 17.973 1.00 81.25 87 THR A CA 1
ATOM 699 C C . THR A 1 87 ? -4.376 -4.094 18.157 1.00 81.25 87 THR A C 1
ATOM 701 O O . THR A 1 87 ? -5.053 -5.104 17.976 1.00 81.25 87 THR A O 1
ATOM 704 N N . GLU A 1 88 ? -4.937 -2.935 18.515 1.00 84.62 88 GLU A N 1
ATOM 705 C CA . GLU A 1 88 ? -6.389 -2.730 18.583 1.00 84.62 88 GLU A CA 1
ATOM 706 C C . GLU A 1 88 ? -7.061 -2.555 17.207 1.00 84.62 88 GLU A C 1
ATOM 708 O O . GLU A 1 88 ? -8.292 -2.667 17.107 1.00 84.62 88 GLU A O 1
ATOM 713 N N . TYR A 1 89 ? -6.288 -2.299 16.146 1.00 84.06 89 TYR A N 1
ATOM 714 C CA . TYR A 1 89 ? -6.781 -2.016 14.799 1.00 84.06 89 TYR A CA 1
ATOM 715 C C . TYR A 1 89 ? -6.429 -3.120 13.802 1.00 84.06 89 TYR A C 1
ATOM 717 O O . TYR A 1 89 ? -5.396 -3.776 13.874 1.00 84.06 89 TYR A O 1
ATOM 725 N N . SER A 1 90 ? -7.308 -3.321 12.822 1.00 82.62 90 SER A N 1
ATOM 726 C CA . SER A 1 90 ? -7.033 -4.185 11.683 1.00 82.62 90 SER A CA 1
ATOM 727 C C . SER A 1 90 ? -6.008 -3.510 10.773 1.00 82.62 90 SER A C 1
ATOM 729 O O . SER A 1 90 ? -6.303 -2.459 10.197 1.00 82.62 90 SER A O 1
ATOM 731 N N . SER A 1 91 ? -4.840 -4.119 10.592 1.00 76.88 91 SER A N 1
ATOM 732 C CA . SER A 1 91 ? -3.866 -3.627 9.623 1.00 76.88 91 SER A CA 1
ATOM 733 C C . SER A 1 91 ? -4.340 -3.929 8.197 1.00 76.88 91 SER A C 1
ATOM 735 O O . SER A 1 91 ? -4.714 -5.063 7.899 1.00 76.88 91 SER A O 1
ATOM 737 N N . PRO A 1 92 ? -4.280 -2.963 7.267 1.00 71.62 92 PRO A N 1
ATOM 738 C CA . PRO A 1 92 ? -4.537 -3.224 5.855 1.00 71.62 92 PRO A CA 1
ATOM 739 C C . PRO A 1 92 ? -3.388 -4.011 5.200 1.00 71.62 92 PRO A C 1
ATOM 741 O O . PRO A 1 92 ? -3.488 -4.405 4.040 1.00 71.62 92 PRO A O 1
ATOM 744 N N . MET A 1 93 ? -2.292 -4.232 5.935 1.00 69.75 93 MET A N 1
ATOM 745 C CA . MET A 1 93 ? -1.062 -4.864 5.464 1.00 69.75 93 MET A CA 1
ATOM 746 C C . MET A 1 93 ? -0.839 -6.266 6.047 1.00 69.75 93 MET A C 1
ATOM 748 O O . MET A 1 93 ? -0.034 -7.014 5.493 1.00 69.75 93 MET A O 1
ATOM 752 N N . GLU A 1 94 ? -1.566 -6.650 7.100 1.00 65.38 94 GLU A N 1
ATOM 753 C CA . GLU A 1 94 ? -1.461 -7.965 7.742 1.00 65.38 94 GLU A CA 1
ATOM 754 C C . GLU A 1 94 ? -2.792 -8.719 7.679 1.00 65.38 94 GLU A C 1
ATOM 756 O O . GLU A 1 94 ? -3.837 -8.176 8.024 1.00 65.38 94 GLU A O 1
ATOM 761 N N . ASP A 1 95 ? -2.750 -9.995 7.291 1.00 55.28 95 ASP A N 1
ATOM 762 C CA . ASP A 1 95 ? -3.874 -10.916 7.476 1.00 55.28 95 ASP A CA 1
ATOM 763 C C . ASP A 1 95 ? -3.404 -12.124 8.287 1.00 55.28 95 ASP A C 1
ATOM 765 O O . ASP A 1 95 ? -2.882 -13.092 7.737 1.00 55.28 95 ASP A O 1
ATOM 769 N N . GLY A 1 96 ? -3.501 -12.040 9.617 1.00 48.69 96 GLY A N 1
ATOM 770 C CA . GLY A 1 96 ? -3.418 -13.204 10.509 1.00 48.69 96 GLY A CA 1
ATOM 771 C C . GLY A 1 96 ? -2.192 -14.121 10.350 1.00 48.69 96 GLY A C 1
ATOM 772 O O . GLY A 1 96 ? -2.302 -15.315 10.623 1.00 48.69 96 GLY A O 1
ATOM 773 N N . GLY A 1 97 ? -1.037 -13.601 9.912 1.00 45.41 97 GLY A N 1
ATOM 774 C CA . GLY A 1 97 ? 0.180 -14.391 9.656 1.00 45.41 97 GLY A CA 1
ATOM 775 C C . GLY A 1 97 ? 0.422 -14.782 8.188 1.00 45.41 97 GLY A C 1
ATOM 776 O O . GLY A 1 97 ? 1.347 -15.544 7.900 1.00 45.41 97 GLY A O 1
ATOM 777 N N . HIS A 1 98 ? -0.362 -14.249 7.253 1.00 48.81 98 HIS A N 1
ATOM 778 C CA . HIS A 1 98 ? -0.164 -14.359 5.809 1.00 48.81 98 HIS A CA 1
ATOM 779 C C . HIS A 1 98 ? 0.006 -12.973 5.170 1.00 48.81 98 HIS A C 1
ATOM 781 O O . HIS A 1 98 ? -0.435 -11.957 5.710 1.00 48.81 98 HIS A O 1
ATOM 787 N N . ALA A 1 99 ? 0.662 -12.916 4.006 1.00 53.47 99 ALA A N 1
ATOM 788 C CA . ALA A 1 99 ? 0.752 -11.664 3.261 1.00 53.47 99 ALA A CA 1
ATOM 789 C C . ALA A 1 99 ? -0.646 -11.235 2.771 1.00 53.47 99 ALA A C 1
ATOM 791 O O . ALA A 1 99 ? -1.386 -12.028 2.187 1.00 53.47 99 ALA A O 1
ATOM 792 N N . CYS A 1 100 ? -1.001 -9.975 3.028 1.00 67.75 100 CYS A N 1
ATOM 793 C CA . CYS A 1 100 ? -2.316 -9.424 2.716 1.00 67.75 100 CYS A CA 1
ATOM 794 C C . CYS A 1 100 ? -2.601 -9.451 1.193 1.00 67.75 100 CYS A C 1
ATOM 796 O O . CYS A 1 100 ? -1.762 -8.988 0.409 1.00 67.75 100 CYS A O 1
ATOM 798 N N . PRO A 1 101 ? -3.784 -9.921 0.739 1.00 71.19 101 PRO A N 1
ATOM 799 C CA . PRO A 1 101 ? -4.163 -9.949 -0.679 1.00 71.19 101 PRO A CA 1
ATOM 800 C C . PRO A 1 101 ? -4.026 -8.603 -1.404 1.00 71.19 101 PRO A C 1
ATOM 802 O O . PRO A 1 101 ? -3.636 -8.572 -2.571 1.00 71.19 101 PRO A O 1
ATOM 805 N N . MET A 1 102 ? -4.289 -7.487 -0.714 1.00 75.94 102 MET A N 1
ATOM 806 C CA . MET A 1 102 ? -4.128 -6.137 -1.266 1.00 75.94 102 MET A CA 1
ATOM 807 C C . MET A 1 102 ? -2.667 -5.847 -1.624 1.00 75.94 102 MET A C 1
ATOM 809 O O . MET A 1 102 ? -2.381 -5.326 -2.701 1.00 75.94 102 MET A O 1
ATOM 813 N N . VAL A 1 103 ? -1.735 -6.226 -0.747 1.00 76.56 103 VAL A N 1
ATOM 814 C CA . VAL A 1 103 ? -0.293 -6.032 -0.945 1.00 76.56 103 VAL A CA 1
ATOM 815 C C . VAL A 1 103 ? 0.188 -6.805 -2.164 1.00 76.56 103 VAL A C 1
ATOM 817 O O . VAL A 1 103 ? 0.904 -6.268 -3.011 1.00 76.56 103 VAL A O 1
ATOM 820 N N . PHE A 1 104 ? -0.245 -8.058 -2.284 1.00 76.44 104 PHE A N 1
ATOM 821 C CA . PHE A 1 104 ? 0.072 -8.902 -3.429 1.00 76.44 104 PHE A CA 1
ATOM 822 C C . PHE A 1 104 ? -0.425 -8.327 -4.745 1.00 76.44 104 PHE A C 1
ATOM 824 O O . PHE A 1 104 ? 0.329 -8.252 -5.717 1.00 76.44 104 PHE A O 1
ATOM 831 N N . ASP A 1 105 ? -1.695 -7.948 -4.776 1.00 81.62 105 ASP A N 1
ATOM 832 C CA . ASP A 1 105 ? -2.334 -7.392 -5.956 1.00 81.62 105 ASP A CA 1
ATOM 833 C C . ASP A 1 105 ? -1.654 -6.077 -6.372 1.00 81.62 105 ASP A C 1
ATOM 835 O O . ASP A 1 105 ? -1.340 -5.869 -7.544 1.00 81.62 105 ASP A O 1
ATOM 839 N N . MET A 1 106 ? -1.285 -5.240 -5.401 1.00 84.62 106 MET A N 1
ATOM 840 C CA . MET A 1 106 ? -0.575 -3.989 -5.647 1.00 84.62 106 MET A CA 1
ATOM 841 C C . MET A 1 106 ? 0.834 -4.197 -6.214 1.00 84.62 106 MET A C 1
ATOM 843 O O . MET A 1 106 ? 1.180 -3.606 -7.238 1.00 84.62 106 MET A O 1
ATOM 847 N N . LEU A 1 107 ? 1.641 -5.070 -5.603 1.00 83.38 107 LEU A N 1
ATOM 848 C CA . LEU A 1 107 ? 2.984 -5.390 -6.103 1.00 83.38 107 LEU A CA 1
ATOM 849 C C . LEU A 1 107 ? 2.936 -6.041 -7.491 1.00 83.38 107 LEU A C 1
ATOM 851 O O . LEU A 1 107 ? 3.766 -5.733 -8.348 1.00 83.38 107 LEU A O 1
ATOM 855 N N . THR A 1 108 ? 1.944 -6.899 -7.731 1.00 82.44 108 THR A N 1
ATOM 856 C CA . THR A 1 108 ? 1.716 -7.538 -9.034 1.00 82.44 108 THR A CA 1
ATOM 857 C C . THR A 1 108 ? 1.369 -6.501 -10.097 1.00 82.44 108 THR A C 1
ATOM 859 O O . THR A 1 108 ? 1.994 -6.480 -11.156 1.00 82.44 108 THR A O 1
ATOM 862 N N . ALA A 1 109 ? 0.449 -5.582 -9.797 1.00 85.50 109 ALA A N 1
ATOM 863 C CA . ALA A 1 109 ? 0.075 -4.509 -10.709 1.00 85.50 109 ALA A CA 1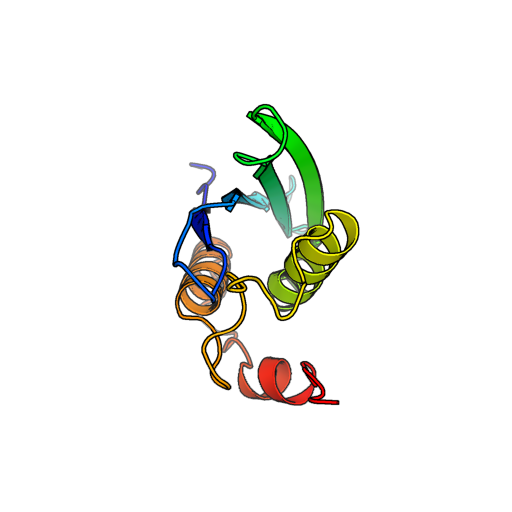
ATOM 864 C C . ALA A 1 109 ? 1.261 -3.584 -11.035 1.00 85.50 109 ALA A C 1
ATOM 866 O O . ALA A 1 109 ? 1.434 -3.193 -12.191 1.00 85.50 109 ALA A O 1
ATOM 867 N N . ILE A 1 110 ? 2.112 -3.269 -10.047 1.00 85.25 110 ILE A N 1
ATOM 868 C CA . ILE A 1 110 ? 3.324 -2.460 -10.259 1.00 85.25 110 ILE A CA 1
ATOM 869 C C . ILE A 1 110 ? 4.296 -3.192 -11.186 1.00 85.25 110 ILE A C 1
ATOM 871 O O . ILE A 1 110 ? 4.775 -2.600 -12.154 1.00 85.25 110 ILE A O 1
ATOM 875 N N . ARG A 1 111 ? 4.560 -4.481 -10.937 1.00 81.50 111 ARG A N 1
ATOM 876 C CA . ARG A 1 111 ? 5.419 -5.313 -11.794 1.00 81.50 111 ARG A CA 1
ATOM 877 C C . ARG A 1 111 ? 4.921 -5.333 -13.239 1.00 81.50 111 ARG A C 1
ATOM 879 O O . ARG A 1 111 ? 5.704 -5.130 -14.170 1.00 81.50 111 ARG A O 1
ATOM 886 N N . ASP A 1 112 ? 3.626 -5.554 -13.424 1.00 82.88 112 ASP A N 1
ATOM 887 C CA . ASP A 1 112 ? 3.021 -5.637 -14.749 1.00 82.88 112 ASP A CA 1
ATOM 888 C C . ASP A 1 112 ? 3.106 -4.279 -15.473 1.00 82.88 112 ASP A C 1
ATOM 890 O O . ASP A 1 112 ? 3.448 -4.225 -16.656 1.00 82.88 112 ASP A O 1
ATOM 894 N N . ALA A 1 113 ? 2.919 -3.163 -14.757 1.00 82.31 113 ALA A N 1
ATOM 895 C CA . ALA A 1 113 ? 3.088 -1.810 -15.296 1.00 82.31 113 ALA A CA 1
ATOM 896 C C . ALA A 1 113 ? 4.554 -1.455 -15.626 1.00 82.31 113 ALA A C 1
ATOM 898 O O . ALA A 1 113 ? 4.821 -0.722 -16.588 1.00 82.31 113 ALA A O 1
ATOM 899 N N . LEU A 1 114 ? 5.518 -1.995 -14.873 1.00 78.88 114 LEU A N 1
ATOM 900 C CA . LEU A 1 114 ? 6.947 -1.899 -15.187 1.00 78.88 114 LEU A CA 1
ATOM 901 C C . LEU A 1 114 ? 7.308 -2.669 -16.469 1.00 78.88 114 LEU A C 1
ATOM 903 O O . LEU A 1 114 ? 8.327 -2.361 -17.091 1.00 78.88 114 LEU A O 1
ATOM 907 N N . GLY A 1 115 ? 6.467 -3.616 -16.903 1.00 75.25 115 GLY A N 1
ATOM 908 C CA . GLY A 1 115 ? 6.770 -4.532 -18.003 1.00 75.25 115 GLY A CA 1
ATOM 909 C C . GLY A 1 115 ? 7.826 -5.572 -17.623 1.00 75.25 115 GLY A C 1
ATOM 910 O O . GLY A 1 115 ? 8.462 -6.149 -18.502 1.00 75.25 115 GLY A O 1
ATOM 911 N N . ASP A 1 116 ? 8.030 -5.798 -16.323 1.00 65.94 116 ASP A N 1
ATOM 912 C CA . ASP A 1 116 ? 9.048 -6.694 -15.775 1.00 65.94 116 ASP A CA 1
ATOM 913 C C . ASP A 1 116 ? 8.470 -8.090 -15.496 1.00 65.94 116 ASP A C 1
ATOM 915 O O . ASP A 1 116 ? 8.488 -8.603 -14.378 1.00 65.94 116 ASP A O 1
ATOM 919 N N . GLY A 1 117 ? 7.915 -8.717 -16.537 1.00 56.59 117 GLY A N 1
ATOM 920 C CA . GLY A 1 117 ? 7.317 -10.055 -16.441 1.00 56.59 117 GLY A CA 1
ATOM 921 C C . GLY A 1 117 ? 8.318 -11.174 -16.110 1.00 56.59 117 GLY A C 1
ATOM 922 O O . GLY A 1 117 ? 7.903 -12.305 -15.867 1.00 56.59 117 GLY A O 1
ATOM 923 N N . SER A 1 118 ? 9.625 -10.879 -16.109 1.00 53.09 118 SER A N 1
ATOM 924 C CA . SER A 1 118 ? 10.707 -11.821 -15.794 1.00 53.09 118 SER A CA 1
ATOM 925 C C . SER A 1 118 ? 11.115 -11.834 -14.323 1.00 53.09 118 SER A C 1
ATOM 927 O O . SER A 1 118 ? 11.570 -12.870 -13.835 1.00 53.09 118 SER A O 1
ATOM 929 N N . THR A 1 119 ? 10.958 -10.720 -13.604 1.00 56.53 119 THR A N 1
ATOM 930 C CA . THR A 1 119 ? 11.274 -10.674 -12.176 1.00 56.53 119 THR A CA 1
ATOM 931 C C . THR A 1 119 ? 10.110 -11.273 -11.403 1.00 56.53 119 THR A C 1
ATOM 933 O O . THR A 1 119 ? 9.056 -10.655 -11.226 1.00 56.53 119 THR A O 1
ATOM 936 N N . ARG A 1 120 ? 10.287 -12.510 -10.923 1.00 54.88 120 ARG A N 1
ATOM 937 C CA . ARG A 1 120 ? 9.429 -13.029 -9.854 1.00 54.88 120 ARG A CA 1
ATOM 938 C C . ARG A 1 120 ? 9.484 -12.015 -8.714 1.00 54.88 120 ARG A C 1
ATOM 940 O O . ARG A 1 120 ? 10.574 -11.672 -8.266 1.00 54.88 120 ARG A O 1
ATOM 947 N N . VAL A 1 121 ? 8.320 -11.543 -8.265 1.00 57.78 121 VAL A N 1
ATOM 948 C CA . VAL A 1 121 ? 8.220 -10.902 -6.951 1.00 57.78 121 VAL A CA 1
ATOM 949 C C . VAL A 1 121 ? 8.734 -11.963 -5.988 1.00 57.78 121 VAL A C 1
ATOM 951 O O . VAL A 1 121 ? 8.077 -12.992 -5.820 1.00 57.78 121 VAL A O 1
ATOM 954 N N . ASP A 1 122 ? 9.961 -11.792 -5.494 1.00 60.03 122 ASP A N 1
ATOM 955 C CA . ASP A 1 122 ? 10.591 -12.734 -4.576 1.00 60.03 122 ASP A CA 1
ATOM 956 C C . ASP A 1 122 ? 9.924 -12.550 -3.220 1.00 60.03 122 ASP A C 1
ATOM 958 O O . ASP A 1 122 ? 10.357 -11.809 -2.338 1.00 60.03 122 ASP A O 1
ATOM 962 N N . LEU A 1 123 ? 8.741 -13.137 -3.148 1.00 52.72 123 LEU A N 1
ATOM 963 C CA . LEU A 1 123 ? 7.840 -13.002 -2.038 1.00 52.72 123 LEU A CA 1
ATOM 964 C C . LEU A 1 123 ? 8.369 -13.750 -0.819 1.00 52.72 123 LEU A C 1
ATOM 966 O O . LEU A 1 123 ? 8.127 -13.321 0.300 1.00 52.72 123 LEU A O 1
ATOM 970 N N . ASP A 1 124 ? 9.147 -14.809 -1.038 1.00 52.19 124 ASP A N 1
ATOM 971 C CA . ASP A 1 124 ? 9.868 -15.508 0.020 1.00 52.19 124 ASP A CA 1
ATOM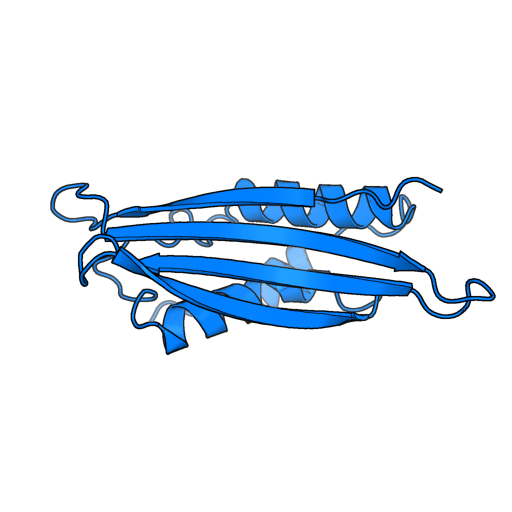 972 C C . ASP A 1 124 ? 10.940 -14.597 0.616 1.00 52.19 124 ASP A C 1
ATOM 974 O O . ASP A 1 124 ? 11.091 -14.546 1.836 1.00 52.19 124 ASP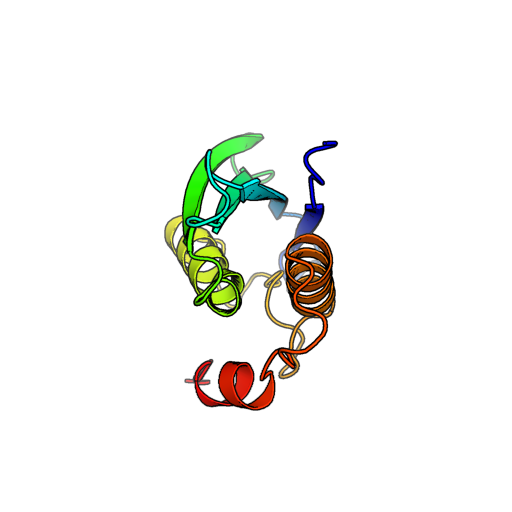 A O 1
ATOM 978 N N . ARG A 1 125 ? 11.629 -13.790 -0.201 1.00 57.19 125 ARG A N 1
ATOM 979 C CA . ARG A 1 125 ? 12.508 -12.723 0.292 1.00 57.19 125 ARG A CA 1
ATOM 980 C C . ARG A 1 125 ? 11.734 -11.624 1.021 1.00 57.19 125 ARG A C 1
ATOM 982 O O . ARG A 1 125 ? 12.168 -11.199 2.085 1.00 57.19 125 ARG A O 1
ATOM 989 N N . TYR A 1 126 ? 10.575 -11.196 0.516 1.00 56.62 126 TYR A N 1
ATOM 990 C CA . TYR A 1 126 ? 9.729 -10.235 1.232 1.00 56.62 126 TYR A CA 1
ATOM 991 C C . TYR A 1 126 ? 9.248 -10.788 2.578 1.00 56.62 126 TYR A C 1
ATOM 993 O O . TYR A 1 126 ? 9.390 -10.092 3.569 1.00 56.62 126 TYR A O 1
ATOM 1001 N N . LEU A 1 127 ? 8.740 -12.018 2.653 1.00 55.47 127 LEU A N 1
ATOM 1002 C CA . LEU A 1 127 ? 8.255 -12.647 3.887 1.00 55.47 127 LEU A CA 1
ATOM 1003 C C . LEU A 1 127 ? 9.393 -12.999 4.859 1.00 55.47 127 LEU A C 1
ATOM 1005 O O . LEU A 1 127 ? 9.196 -12.953 6.067 1.00 55.47 127 LEU A O 1
ATOM 1009 N N . SER A 1 128 ? 10.588 -13.328 4.359 1.00 55.06 128 SER A N 1
ATOM 1010 C CA . SER A 1 128 ? 11.756 -13.634 5.203 1.00 55.06 128 SER A CA 1
ATOM 1011 C C . SER A 1 128 ? 12.494 -12.388 5.705 1.00 55.06 128 SER A C 1
ATOM 1013 O O . SER A 1 128 ? 13.015 -12.402 6.821 1.00 55.06 128 SER A O 1
ATOM 1015 N N . GLU A 1 129 ? 12.531 -11.302 4.922 1.00 51.66 129 GLU A N 1
ATOM 1016 C CA . GLU A 1 129 ? 13.071 -9.998 5.341 1.00 51.66 129 GLU A CA 1
ATOM 1017 C C . GLU A 1 129 ? 12.036 -9.138 6.075 1.00 51.66 129 GLU A C 1
ATOM 1019 O O . GLU A 1 129 ? 12.405 -8.262 6.858 1.00 51.66 129 GLU A O 1
ATOM 1024 N N . SER A 1 130 ? 10.745 -9.363 5.829 1.00 48.59 130 SER A N 1
ATOM 1025 C CA . SER A 1 130 ? 9.650 -8.875 6.666 1.00 48.59 130 SER A CA 1
ATOM 1026 C C . SER A 1 130 ? 9.488 -9.853 7.810 1.00 48.59 130 SER A C 1
ATOM 1028 O O . SER A 1 130 ? 8.485 -10.540 7.963 1.00 48.59 130 SER A O 1
ATOM 1030 N N . GLN A 1 131 ? 10.521 -9.890 8.641 1.00 46.09 131 GLN A N 1
ATOM 1031 C CA . GLN A 1 131 ? 10.357 -10.174 10.047 1.00 46.09 131 GLN A CA 1
ATOM 1032 C C . GLN A 1 131 ? 9.386 -9.126 10.625 1.00 46.09 131 GLN A C 1
ATOM 1034 O O . GLN A 1 131 ? 9.794 -8.192 11.312 1.00 46.09 131 GLN A O 1
ATOM 1039 N N . PHE A 1 132 ? 8.089 -9.277 10.343 1.00 45.88 132 PHE A N 1
ATOM 1040 C CA . PHE A 1 132 ? 7.021 -8.889 11.250 1.00 45.88 132 PHE A CA 1
ATOM 1041 C C . PHE A 1 132 ? 7.200 -9.798 12.463 1.00 45.88 132 PHE A C 1
ATOM 1043 O O . PHE A 1 132 ? 6.605 -10.866 12.592 1.00 45.88 132 PHE A O 1
ATOM 1050 N N . VAL A 1 133 ? 8.207 -9.450 13.271 1.00 38.72 133 VAL A N 1
ATOM 1051 C CA . VAL A 1 133 ? 8.512 -10.111 14.526 1.00 38.72 133 VAL A CA 1
ATOM 1052 C C . VAL A 1 133 ? 7.326 -9.812 15.414 1.00 38.72 133 VAL A C 1
ATOM 1054 O O . VAL A 1 133 ? 7.257 -8.763 16.041 1.00 38.72 133 VAL A O 1
ATOM 1057 N N . THR A 1 134 ? 6.417 -10.778 15.476 1.00 39.50 134 THR A N 1
ATOM 1058 C CA . THR A 1 134 ? 5.809 -11.197 16.733 1.00 39.50 134 THR A CA 1
ATOM 1059 C C . THR A 1 134 ? 6.792 -10.963 17.875 1.00 39.50 134 THR A C 1
ATOM 1061 O O . THR A 1 134 ? 7.741 -11.740 18.022 1.00 39.50 134 THR A O 1
ATOM 1064 N N . LYS A 1 135 ? 6.573 -9.907 18.655 1.00 33.38 135 LYS A N 1
ATOM 1065 C CA . LYS A 1 135 ? 6.860 -9.854 20.087 1.00 33.38 135 LYS A CA 1
ATOM 1066 C C . LYS A 1 135 ? 5.979 -8.822 20.762 1.00 33.38 135 LYS A C 1
ATOM 1068 O O . LYS A 1 135 ? 6.025 -7.654 20.331 1.00 33.38 135 LYS A O 1
#

Foldseek 3Di:
DDFDKDKDKDFKAFPVPRHTQKIKMKIWTWDQDDPRPWTKIKIKIWMFGPNPPRDIDIDIDIGGPVCVLCVLVVVLVVCVVVVSNDPRMDDCQDDPLDGHPRSVVRVVVSCVSNVVPPDDSPVVCVSVVPCPPDD